Protein AF-A0A4Y2W170-F1 (afdb_monomer)

Solvent-accessible surface area (backbone atoms only — not comparable to full-atom values): 4086 Å² total; per-residue (Å²): 138,79,61,48,81,63,69,84,84,54,38,49,93,79,44,58,42,35,39,71,49,83,48,46,43,93,78,39,46,36,51,73,50,69,52,80,79,64,53,45,76,51,72,46,68,43,15,47,90,70,36,88,41,49,76,50,68,36,79,84,72,58,80,79,130

Structure (mmCIF, N/CA/C/O backbone):
data_AF-A0A4Y2W170-F1
#
_entry.id   AF-A0A4Y2W170-F1
#
loop_
_atom_site.group_PDB
_atom_site.id
_atom_site.type_symbol
_atom_site.label_atom_id
_atom_site.label_alt_id
_atom_site.label_comp_id
_atom_site.label_asym_id
_atom_site.label_entity_id
_atom_site.label_seq_id
_atom_site.pdbx_PDB_ins_code
_atom_site.Cartn_x
_atom_site.Cartn_y
_atom_site.Cartn_z
_atom_site.occupancy
_atom_site.B_iso_or_equiv
_atom_site.auth_seq_id
_atom_site.auth_comp_id
_atom_site.auth_asym_id
_atom_site.auth_atom_id
_atom_site.pdbx_PDB_model_num
ATOM 1 N N . ASP A 1 1 ? -1.227 5.207 -22.280 1.00 72.94 1 ASP A N 1
ATOM 2 C CA . ASP A 1 1 ? -0.203 5.165 -21.230 1.00 72.94 1 ASP A CA 1
ATOM 3 C C . ASP A 1 1 ? -0.172 3.776 -20.622 1.00 72.94 1 ASP A C 1
ATOM 5 O O . ASP A 1 1 ? -1.178 3.076 -20.732 1.00 72.94 1 ASP A O 1
ATOM 9 N N . GLN A 1 2 ? 0.960 3.348 -20.076 1.00 81.88 2 GLN A N 1
ATOM 10 C CA . GLN A 1 2 ? 1.081 2.103 -19.309 1.00 81.88 2 GLN A CA 1
ATOM 11 C C . GLN A 1 2 ? 1.512 2.494 -17.898 1.00 81.88 2 GLN A C 1
ATOM 13 O O . GLN A 1 2 ? 2.581 3.075 -17.746 1.00 81.88 2 GLN A O 1
ATOM 18 N N . THR A 1 3 ? 0.646 2.259 -16.911 1.00 89.19 3 THR A N 1
ATOM 19 C CA . THR A 1 3 ? 0.980 2.457 -15.495 1.00 89.19 3 THR A CA 1
ATOM 20 C C . THR A 1 3 ? 1.934 1.351 -15.054 1.00 89.19 3 THR A C 1
ATOM 22 O O . THR A 1 3 ? 1.754 0.209 -15.474 1.00 89.19 3 THR A O 1
ATOM 25 N N . ASP A 1 4 ? 2.935 1.726 -14.269 1.00 87.94 4 ASP A N 1
ATOM 26 C CA . ASP A 1 4 ? 4.017 0.895 -13.734 1.00 87.94 4 ASP A CA 1
ATOM 27 C C . ASP A 1 4 ? 4.336 1.504 -12.358 1.00 87.94 4 ASP A C 1
ATOM 29 O O . ASP A 1 4 ? 4.967 2.564 -12.268 1.00 87.94 4 ASP A O 1
ATOM 33 N N . SER A 1 5 ? 3.686 0.974 -11.322 1.00 86.38 5 SER A N 1
ATOM 34 C CA . SER A 1 5 ? 3.626 1.594 -9.991 1.00 86.38 5 SER A CA 1
ATOM 35 C C . SER A 1 5 ? 4.914 1.413 -9.189 1.00 86.38 5 SER A C 1
ATOM 37 O O . SER A 1 5 ? 5.262 2.276 -8.378 1.00 86.38 5 SER A O 1
ATOM 39 N N . ASP A 1 6 ? 5.629 0.329 -9.443 1.00 84.69 6 ASP A N 1
ATOM 40 C CA . ASP A 1 6 ? 6.832 -0.116 -8.749 1.00 84.69 6 ASP A CA 1
ATOM 41 C C . ASP A 1 6 ? 8.117 0.120 -9.568 1.00 84.69 6 ASP A C 1
ATOM 43 O O . ASP A 1 6 ? 9.216 0.193 -9.009 1.00 84.69 6 ASP A O 1
ATOM 47 N N . GLY A 1 7 ? 7.998 0.351 -10.876 1.00 89.38 7 GLY A N 1
ATOM 48 C CA . GLY A 1 7 ? 9.091 0.755 -11.752 1.00 89.38 7 GLY A CA 1
ATOM 49 C C . GLY A 1 7 ? 9.988 -0.399 -12.190 1.00 89.38 7 GLY A C 1
ATOM 50 O O . GLY A 1 7 ? 11.163 -0.159 -12.506 1.00 89.38 7 GLY A O 1
ATOM 51 N N . ASP A 1 8 ? 9.485 -1.636 -12.191 1.00 88.31 8 ASP A N 1
ATOM 52 C CA . ASP A 1 8 ? 10.247 -2.820 -12.607 1.00 88.31 8 ASP A CA 1
ATOM 53 C C . ASP A 1 8 ? 10.294 -2.999 -14.144 1.00 88.31 8 ASP A C 1
ATO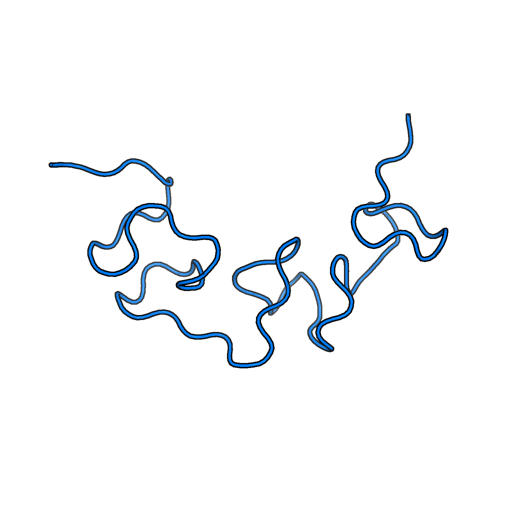M 55 O O . ASP A 1 8 ? 11.095 -3.780 -14.678 1.00 88.31 8 ASP A O 1
ATOM 59 N N . GLY A 1 9 ? 9.506 -2.198 -14.871 1.00 90.88 9 GLY A N 1
ATOM 60 C CA . GLY A 1 9 ? 9.385 -2.226 -16.325 1.00 90.88 9 GLY A CA 1
ATOM 61 C C . GLY A 1 9 ? 8.289 -3.159 -16.853 1.00 90.88 9 GLY A C 1
ATOM 62 O O . GLY A 1 9 ? 8.175 -3.323 -18.077 1.00 90.88 9 GLY A O 1
ATOM 63 N N . VAL A 1 10 ? 7.487 -3.754 -15.972 1.00 88.31 10 VAL A N 1
ATOM 64 C CA . VAL A 1 10 ? 6.254 -4.490 -16.245 1.00 88.31 10 VAL A CA 1
ATOM 65 C C . VAL A 1 10 ? 5.084 -3.566 -15.916 1.00 88.31 10 VAL A C 1
ATOM 67 O O . VAL A 1 10 ? 5.022 -2.926 -14.882 1.00 88.31 10 VAL A O 1
ATOM 70 N N . GLY A 1 11 ? 4.129 -3.43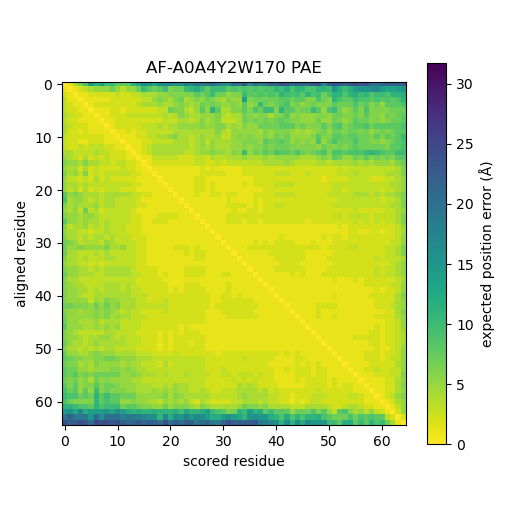8 -16.837 1.00 88.81 11 GLY A N 1
ATOM 71 C CA . GLY A 1 11 ? 2.956 -2.619 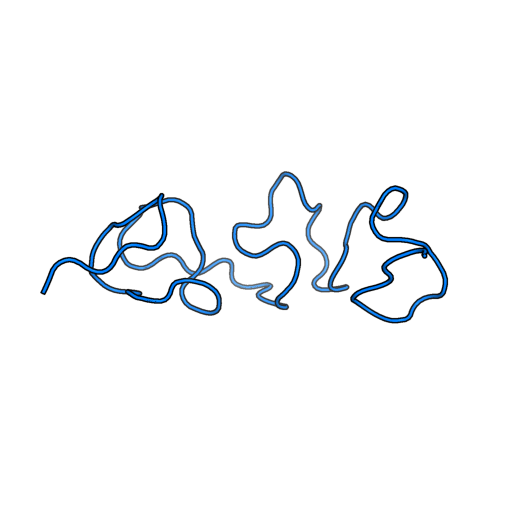-16.545 1.00 88.81 11 GLY A CA 1
ATOM 72 C C . GLY A 1 11 ? 2.070 -3.297 -15.503 1.00 88.81 11 GLY A C 1
ATOM 73 O O . GLY A 1 11 ? 1.833 -4.498 -15.603 1.00 88.81 11 GLY A O 1
ATOM 74 N N . ASP A 1 12 ? 1.452 -2.514 -14.628 1.00 85.50 12 ASP A N 1
ATOM 75 C CA . ASP A 1 12 ? 0.464 -2.928 -13.625 1.00 85.50 12 ASP A CA 1
ATOM 76 C C . ASP A 1 12 ? -0.566 -3.969 -14.113 1.00 85.50 12 ASP A C 1
ATOM 78 O O . ASP A 1 12 ? -1.046 -4.812 -13.369 1.00 85.50 12 ASP A O 1
ATOM 82 N N . ALA A 1 13 ? -0.993 -3.878 -15.378 1.00 87.38 13 ALA A N 1
ATOM 83 C CA . ALA A 1 13 ? -1.997 -4.777 -15.952 1.00 87.38 13 ALA A CA 1
ATOM 84 C C . ALA A 1 13 ? -1.476 -6.208 -16.196 1.00 87.38 13 ALA A C 1
ATOM 86 O O . ALA A 1 13 ? -2.270 -7.121 -16.444 1.00 87.38 13 ALA A O 1
ATOM 87 N N . CYS A 1 14 ? -0.156 -6.381 -16.209 1.00 89.44 14 CYS A N 1
ATOM 88 C CA . CYS A 1 14 ? 0.548 -7.648 -16.371 1.00 89.44 14 CYS A CA 1
ATOM 89 C C . CYS A 1 14 ? 1.486 -7.988 -15.203 1.00 89.44 14 CYS A C 1
ATOM 91 O O . CYS A 1 14 ? 2.084 -9.065 -15.244 1.00 89.44 14 CYS A O 1
ATOM 93 N N . ASP A 1 15 ? 1.577 -7.122 -14.197 1.00 92.00 15 ASP A N 1
ATOM 94 C CA . ASP A 1 15 ? 2.232 -7.405 -12.927 1.00 92.00 15 ASP A CA 1
ATOM 95 C C . ASP A 1 15 ? 1.269 -8.142 -11.975 1.00 92.00 15 ASP A C 1
ATOM 97 O O . ASP A 1 15 ? 0.048 -8.000 -12.064 1.00 92.00 15 ASP A O 1
ATOM 101 N N . MET A 1 16 ? 1.815 -9.020 -11.138 1.00 93.88 16 MET A N 1
ATOM 102 C CA . MET A 1 16 ? 1.086 -9.755 -10.104 1.00 93.88 16 MET A CA 1
ATOM 103 C C . MET A 1 16 ? 1.461 -9.306 -8.686 1.00 93.88 16 MET A C 1
ATOM 105 O O . MET A 1 16 ? 0.794 -9.766 -7.764 1.00 93.88 16 MET A O 1
ATOM 109 N N . ASP A 1 17 ? 2.509 -8.494 -8.525 1.00 95.12 17 ASP A N 1
ATOM 110 C CA . ASP A 1 17 ? 3.007 -7.931 -7.260 1.00 95.12 17 ASP A CA 1
ATOM 111 C C . ASP A 1 17 ? 3.418 -6.472 -7.519 1.00 95.12 17 ASP A C 1
ATOM 113 O O . ASP A 1 17 ? 4.593 -6.122 -7.604 1.00 95.12 17 ASP A O 1
ATOM 117 N N . SER A 1 18 ? 2.393 -5.646 -7.705 1.00 95.12 18 SER A N 1
ATOM 118 C CA . SER A 1 18 ? 2.438 -4.274 -8.213 1.00 95.12 18 SER A CA 1
ATOM 119 C C .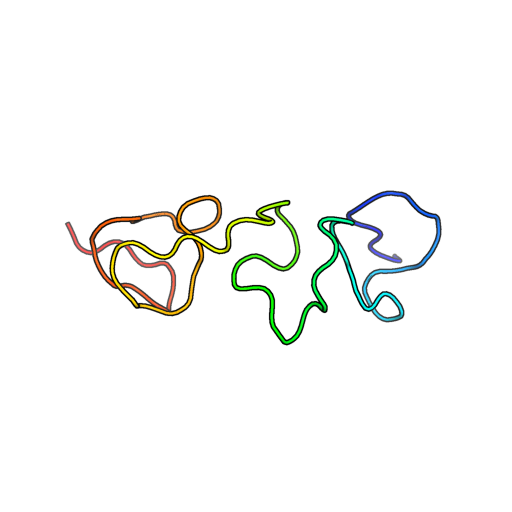 SER A 1 18 ? 3.215 -3.271 -7.349 1.00 95.12 18 SER A C 1
ATOM 121 O O . SER A 1 18 ? 3.323 -2.099 -7.727 1.00 95.12 18 SER A O 1
ATOM 123 N N . ASP A 1 19 ? 3.663 -3.665 -6.159 1.00 94.75 19 ASP A N 1
ATOM 124 C CA . ASP A 1 19 ? 4.447 -2.839 -5.241 1.00 94.75 19 ASP A CA 1
ATOM 125 C C . ASP A 1 19 ? 5.673 -3.560 -4.644 1.00 94.75 19 ASP A C 1
ATOM 127 O O . ASP A 1 19 ? 6.357 -3.003 -3.771 1.00 94.75 19 ASP A O 1
ATOM 131 N N . GLN A 1 20 ? 5.988 -4.751 -5.169 1.00 95.88 20 GLN A N 1
ATOM 132 C CA . GLN A 1 20 ? 7.137 -5.590 -4.826 1.00 95.88 20 GLN A CA 1
ATOM 133 C C . GLN A 1 20 ? 7.274 -5.890 -3.327 1.00 95.88 20 GLN A C 1
ATOM 135 O O . GLN A 1 20 ? 8.395 -5.981 -2.798 1.00 95.88 20 GLN A O 1
ATOM 140 N N . ASP A 1 21 ? 6.160 -6.052 -2.617 1.00 96.62 21 ASP A N 1
ATOM 141 C CA . ASP A 1 21 ? 6.167 -6.371 -1.190 1.00 96.62 21 ASP A CA 1
ATOM 142 C C . ASP A 1 21 ? 6.254 -7.885 -0.900 1.00 96.62 21 ASP A C 1
ATOM 144 O O . ASP A 1 21 ? 6.539 -8.306 0.233 1.00 96.62 21 ASP A O 1
ATOM 148 N N . GLY A 1 22 ? 6.124 -8.706 -1.948 1.00 96.25 22 GLY A N 1
ATOM 149 C CA . GLY A 1 22 ? 6.187 -10.162 -1.898 1.00 96.25 22 GLY A CA 1
ATOM 150 C C . GLY A 1 22 ? 4.823 -10.844 -1.784 1.00 96.25 22 GLY A C 1
ATOM 151 O O . GLY A 1 22 ? 4.772 -12.074 -1.598 1.00 96.25 22 GLY A O 1
ATOM 152 N N . LEU A 1 23 ? 3.726 -10.093 -1.885 1.00 96.75 23 LEU A N 1
ATOM 153 C CA . LEU A 1 23 ? 2.363 -10.599 -1.943 1.00 96.75 23 LEU A CA 1
ATOM 154 C C . LEU A 1 23 ? 1.781 -10.449 -3.347 1.00 96.75 23 LEU A C 1
ATOM 156 O O . LEU A 1 23 ? 2.201 -9.655 -4.165 1.00 96.75 23 LEU A O 1
ATOM 160 N N . ASP A 1 24 ? 0.827 -11.326 -3.653 1.00 96.62 24 ASP A N 1
ATOM 161 C CA . ASP A 1 24 ? 0.122 -11.224 -4.935 1.00 96.62 24 ASP A CA 1
ATOM 162 C C . ASP A 1 24 ? -0.963 -10.158 -4.769 1.00 96.62 24 ASP A C 1
ATOM 164 O O . ASP A 1 24 ? -1.672 -10.232 -3.761 1.00 96.62 24 ASP A O 1
ATOM 168 N N . ASP A 1 25 ? -1.160 -9.270 -5.747 1.00 95.88 25 ASP A N 1
ATOM 169 C CA . ASP A 1 25 ? -2.166 -8.190 -5.744 1.00 95.88 25 ASP A CA 1
ATOM 170 C C . ASP A 1 25 ? -3.568 -8.661 -5.308 1.00 95.88 25 ASP A C 1
ATOM 172 O O . ASP A 1 25 ? -4.386 -7.894 -4.808 1.00 95.88 25 ASP A O 1
ATOM 176 N N . ARG A 1 26 ? -3.903 -9.944 -5.512 1.00 95.75 26 ARG A N 1
ATOM 177 C CA . ARG A 1 26 ? -5.203 -10.527 -5.121 1.00 95.75 26 ARG A CA 1
ATOM 178 C C . ARG A 1 26 ? -5.314 -10.881 -3.640 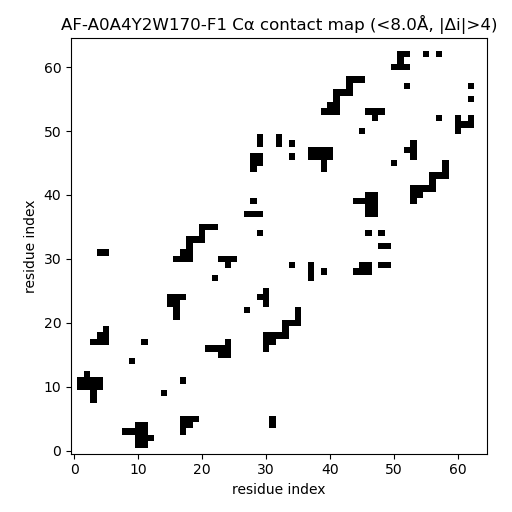1.00 95.75 26 ARG A C 1
ATOM 180 O O . ARG A 1 26 ? -6.404 -11.232 -3.182 1.00 95.75 26 ARG A O 1
ATOM 187 N N . ARG A 1 27 ? -4.188 -10.943 -2.941 1.00 97.25 27 ARG A N 1
ATOM 188 C CA . ARG A 1 27 ? -4.055 -11.280 -1.517 1.00 97.25 27 ARG A CA 1
ATOM 189 C C . ARG A 1 27 ? -3.574 -10.094 -0.690 1.00 97.25 27 ARG A C 1
ATOM 191 O O . ARG A 1 27 ? -3.641 -10.200 0.528 1.00 97.25 27 ARG A O 1
ATOM 198 N N . ASP A 1 28 ? -3.104 -9.048 -1.352 1.00 98.19 28 ASP A N 1
ATOM 199 C CA . ASP A 1 28 ? -2.646 -7.812 -0.754 1.00 98.19 28 ASP A CA 1
ATOM 200 C C . ASP A 1 28 ? -3.827 -6.859 -0.484 1.00 98.19 28 ASP A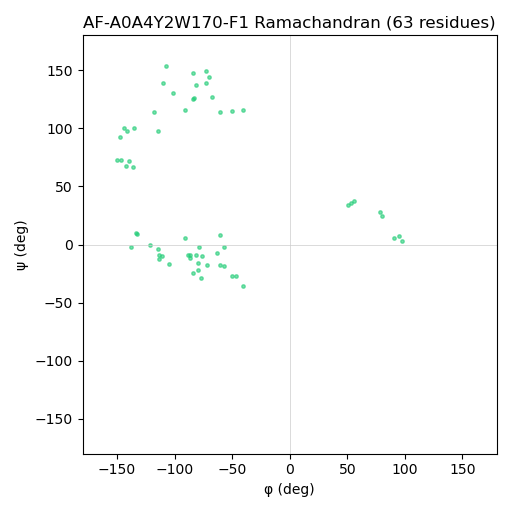 C 1
ATOM 202 O O . ASP A 1 28 ? -4.627 -6.556 -1.374 1.00 98.19 28 ASP A O 1
ATOM 206 N N . ASN A 1 29 ? -3.971 -6.414 0.765 1.00 98.25 29 ASN A N 1
ATOM 207 C CA . ASN A 1 29 ? -4.956 -5.406 1.154 1.00 98.25 29 ASN A CA 1
ATOM 208 C C . ASN A 1 29 ? -4.531 -3.962 0.818 1.00 98.25 29 ASN A C 1
ATOM 210 O O . ASN A 1 29 ? -5.332 -3.047 1.016 1.00 98.25 29 ASN A O 1
ATOM 214 N N . CYS A 1 30 ? -3.332 -3.761 0.264 1.00 97.94 30 CYS A N 1
ATOM 215 C CA . CYS A 1 30 ? -2.829 -2.516 -0.304 1.00 97.94 30 CYS A CA 1
ATOM 216 C C . CYS A 1 30 ? -1.967 -2.728 -1.577 1.00 97.94 30 CYS A C 1
ATOM 218 O O . CYS A 1 30 ? -0.823 -2.296 -1.563 1.00 97.94 30 CYS A O 1
ATOM 220 N N . PRO A 1 31 ? -2.525 -3.185 -2.728 1.00 96.38 31 PRO A N 1
AT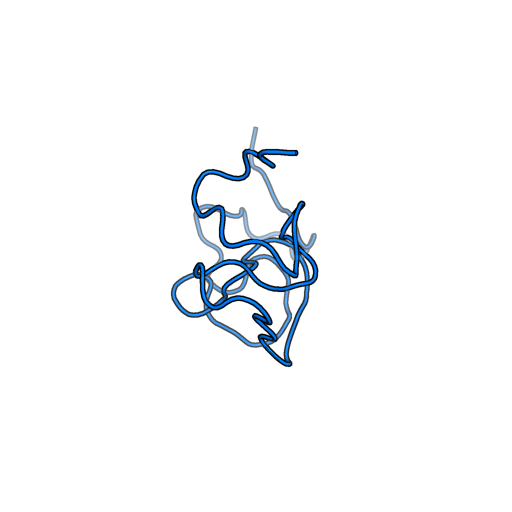OM 221 C CA . PRO A 1 31 ? -1.786 -3.610 -3.948 1.00 96.38 31 PRO A CA 1
ATOM 222 C C . PRO A 1 31 ? -0.887 -2.581 -4.660 1.00 96.38 31 PRO A C 1
ATOM 224 O O . PRO A 1 31 ? -0.532 -2.743 -5.823 1.00 96.38 31 PRO A O 1
ATOM 227 N N . ARG A 1 32 ? -0.677 -1.412 -4.068 1.00 95.31 32 ARG A N 1
ATOM 228 C CA . ARG A 1 32 ? 0.053 -0.265 -4.615 1.00 95.31 32 ARG A CA 1
ATOM 229 C C . ARG A 1 32 ? 0.956 0.382 -3.566 1.00 95.31 32 ARG A C 1
ATOM 231 O O . ARG A 1 32 ? 1.554 1.420 -3.855 1.00 95.31 32 ARG A O 1
ATOM 238 N N . VAL A 1 33 ? 0.951 -0.117 -2.332 1.00 96.19 33 VAL A N 1
ATOM 239 C CA . VAL A 1 33 ? 1.616 0.490 -1.182 1.00 96.19 33 VAL A CA 1
ATOM 240 C C . VAL A 1 33 ? 2.170 -0.623 -0.305 1.00 96.19 33 VAL A C 1
ATOM 242 O O . VAL A 1 33 ? 1.464 -1.134 0.557 1.00 96.19 33 VAL A O 1
ATOM 245 N N . THR A 1 34 ? 3.472 -0.861 -0.456 1.00 97.38 34 THR A N 1
ATOM 246 C CA . THR A 1 34 ? 4.222 -1.927 0.209 1.00 97.38 34 THR A CA 1
ATOM 247 C C . THR A 1 34 ? 3.821 -2.111 1.677 1.00 97.38 34 THR A C 1
ATOM 249 O O . THR A 1 34 ? 4.095 -1.239 2.516 1.00 97.38 34 THR A O 1
ATOM 252 N N . ASN A 1 35 ? 3.251 -3.268 2.017 1.00 97.88 35 ASN A N 1
ATOM 253 C CA . ASN A 1 35 ? 2.871 -3.629 3.384 1.00 97.88 35 ASN A CA 1
ATOM 254 C C . ASN A 1 35 ? 2.945 -5.147 3.652 1.00 97.88 35 ASN A C 1
ATOM 256 O O . ASN A 1 35 ? 1.932 -5.801 3.928 1.00 97.88 35 ASN A O 1
ATOM 260 N N . PRO A 1 36 ? 4.167 -5.708 3.759 1.00 97.69 36 PRO A N 1
ATOM 261 C CA . PRO A 1 36 ? 4.362 -7.147 3.943 1.00 97.69 36 PRO A CA 1
ATOM 262 C C . PRO A 1 36 ? 3.728 -7.731 5.218 1.00 97.69 36 PRO A C 1
ATOM 264 O O . PRO A 1 36 ? 3.612 -8.950 5.355 1.00 97.69 36 PRO A O 1
ATOM 267 N N . ASP A 1 37 ? 3.385 -6.891 6.202 1.00 98.25 37 ASP A N 1
ATOM 268 C CA . ASP A 1 37 ? 2.724 -7.300 7.442 1.00 98.25 37 ASP A CA 1
ATOM 269 C C . ASP A 1 37 ? 1.191 -7.362 7.336 1.00 98.25 37 ASP A C 1
ATOM 271 O O . ASP A 1 37 ? 0.566 -7.937 8.231 1.00 98.25 37 ASP A O 1
ATOM 275 N N . GLN A 1 38 ? 0.603 -6.828 6.255 1.00 98.56 38 GLN A N 1
ATOM 276 C CA . GLN A 1 38 ? -0.830 -6.883 5.923 1.00 98.56 38 GLN A CA 1
ATOM 277 C C . GLN A 1 38 ? -1.734 -6.448 7.078 1.00 98.56 38 GLN A C 1
ATOM 279 O O . GLN A 1 38 ? -2.819 -6.994 7.298 1.00 98.56 38 GLN A O 1
ATOM 284 N N . ARG A 1 39 ? -1.266 -5.487 7.876 1.00 98.69 39 ARG A N 1
ATOM 285 C CA . ARG A 1 39 ? -2.002 -5.039 9.051 1.00 98.69 39 ARG A CA 1
ATOM 286 C C . ARG A 1 39 ? -3.288 -4.330 8.628 1.00 98.69 39 ARG A C 1
ATOM 288 O O . ARG A 1 39 ? -3.224 -3.395 7.845 1.00 98.69 39 ARG A O 1
ATOM 295 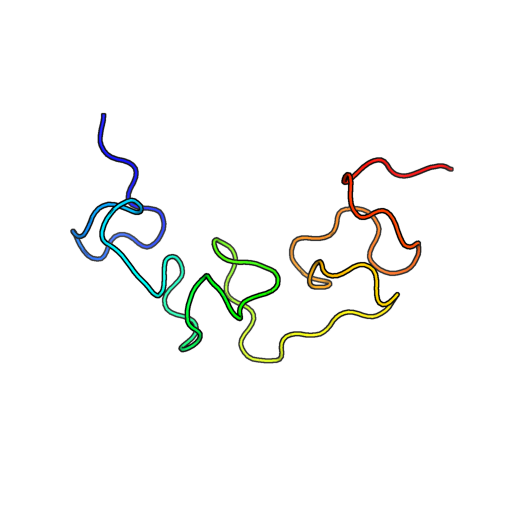N N . ASP A 1 40 ? -4.411 -4.770 9.182 1.00 98.44 40 ASP A N 1
ATOM 296 C CA . ASP A 1 40 ? -5.756 -4.208 9.005 1.00 98.44 40 ASP A CA 1
ATOM 297 C C . ASP A 1 40 ? -6.399 -4.138 10.401 1.00 98.44 40 ASP A C 1
ATOM 299 O O . ASP A 1 40 ? -6.763 -5.158 11.001 1.00 98.44 40 ASP A O 1
ATOM 303 N N . SER A 1 41 ? -6.383 -2.946 10.998 1.00 98.38 41 SER A N 1
ATOM 304 C CA . SER A 1 41 ? -6.716 -2.734 12.407 1.00 98.38 41 SER A CA 1
ATOM 305 C C . SER A 1 41 ? -8.223 -2.701 12.680 1.00 98.38 41 SER A C 1
ATOM 307 O O . SER A 1 41 ? -8.620 -2.946 13.826 1.00 98.38 41 SER A O 1
ATOM 309 N N . ASP A 1 42 ? -9.063 -2.425 11.682 1.00 97.62 42 ASP A N 1
ATOM 310 C CA . ASP A 1 42 ? -10.520 -2.361 11.837 1.00 97.62 42 ASP A CA 1
ATOM 311 C C . ASP A 1 42 ? -11.291 -3.461 11.086 1.00 97.62 42 ASP A C 1
ATOM 313 O O . ASP A 1 42 ? -12.472 -3.690 11.381 1.00 97.62 42 ASP A O 1
ATOM 317 N N . GLY A 1 43 ? -10.605 -4.228 10.239 1.00 97.81 43 GLY A N 1
ATOM 318 C CA . GLY A 1 43 ? -11.121 -5.411 9.567 1.00 97.81 43 GLY A CA 1
ATOM 319 C C . GLY A 1 43 ? -12.012 -5.091 8.374 1.00 97.81 43 GLY A C 1
ATOM 320 O O . GLY A 1 43 ? -12.939 -5.865 8.095 1.00 97.81 43 GLY A O 1
ATOM 321 N N . ASP A 1 44 ? -11.800 -3.955 7.714 1.00 97.56 44 ASP A N 1
ATOM 322 C CA . ASP A 1 44 ? -12.605 -3.520 6.575 1.00 97.56 44 ASP A CA 1
ATOM 323 C C . ASP A 1 44 ? -12.101 -4.044 5.217 1.00 97.56 44 ASP A C 1
ATOM 325 O O . ASP A 1 44 ? -12.833 -3.993 4.217 1.00 97.56 44 ASP A O 1
ATOM 329 N N . GLY A 1 45 ? -10.910 -4.652 5.213 1.00 97.31 45 GLY A N 1
ATOM 330 C CA . GLY A 1 45 ? -10.265 -5.235 4.045 1.00 97.31 45 GLY A CA 1
ATOM 331 C C . GLY A 1 45 ? -9.227 -4.338 3.374 1.00 97.31 45 GLY A C 1
ATOM 332 O O . GLY A 1 45 ? -8.687 -4.757 2.349 1.00 97.31 45 GLY A O 1
ATOM 333 N N . LEU A 1 46 ? -8.937 -3.155 3.918 1.00 98.19 46 LEU A N 1
ATOM 334 C CA . LEU A 1 46 ? -7.851 -2.275 3.493 1.00 98.19 46 LEU A CA 1
ATOM 335 C C . LEU A 1 46 ? -6.761 -2.248 4.563 1.00 98.19 46 LEU A C 1
ATOM 337 O O . LEU A 1 46 ? -7.026 -2.250 5.760 1.00 98.19 46 LEU A O 1
ATOM 341 N N . GLY A 1 47 ? -5.500 -2.274 4.135 1.00 98.25 47 GLY A N 1
ATOM 342 C CA . GLY A 1 47 ? -4.396 -2.233 5.088 1.00 98.25 47 GLY A CA 1
ATOM 343 C C . GLY A 1 47 ? -4.232 -0.849 5.716 1.00 98.25 47 GLY A C 1
ATOM 344 O O . GLY A 1 47 ? -4.432 0.170 5.057 1.00 98.25 47 GLY A O 1
ATOM 345 N N . ASP A 1 48 ? -3.750 -0.807 6.961 1.00 98.44 48 ASP A N 1
ATOM 346 C CA . ASP A 1 48 ? -3.527 0.411 7.757 1.00 98.44 48 ASP A CA 1
ATOM 347 C C . ASP A 1 48 ? -2.727 1.493 7.001 1.00 98.44 48 ASP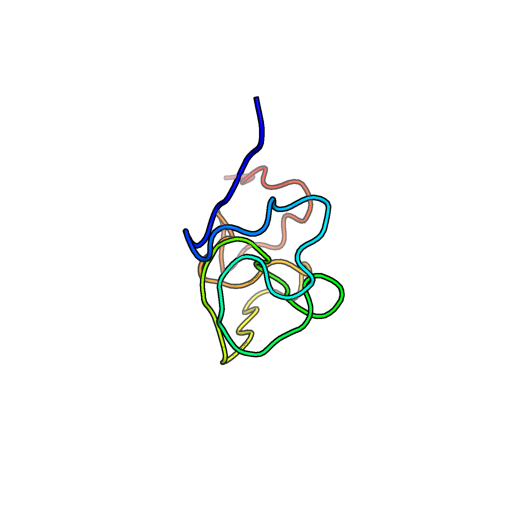 A C 1
ATOM 349 O O . ASP A 1 48 ? -2.818 2.679 7.322 1.00 98.44 48 ASP A O 1
ATOM 353 N N . VAL A 1 49 ? -1.886 1.095 6.038 1.00 98.06 49 VAL A N 1
ATOM 354 C CA . VAL A 1 49 ? -1.034 2.010 5.262 1.00 98.06 49 VAL A CA 1
ATOM 355 C C . VAL A 1 49 ? -1.740 2.660 4.071 1.00 98.06 49 VAL A C 1
ATOM 357 O O . VAL A 1 49 ? -1.304 3.725 3.630 1.00 98.06 49 VAL A O 1
ATOM 360 N N . CYS A 1 50 ? -2.793 2.035 3.538 1.00 97.62 50 CYS A N 1
ATOM 361 C CA . CYS A 1 50 ? -3.564 2.535 2.399 1.00 97.62 50 CYS A CA 1
ATOM 362 C C . CYS A 1 50 ? -5.009 2.898 2.764 1.00 97.62 50 CYS A C 1
ATOM 364 O O . CYS A 1 50 ? -5.723 3.453 1.928 1.00 97.62 50 CYS A O 1
ATOM 366 N N . ASP A 1 51 ? -5.413 2.644 4.006 1.00 97.56 51 ASP A N 1
ATOM 367 C CA . ASP A 1 51 ? -6.676 3.077 4.573 1.00 97.56 51 ASP A CA 1
ATOM 368 C C . ASP A 1 51 ? -6.597 4.529 5.093 1.00 97.56 51 ASP A C 1
ATOM 370 O O . ASP A 1 51 ? -5.744 4.907 5.901 1.00 97.56 51 ASP A O 1
ATOM 374 N N . ASN A 1 52 ? -7.510 5.383 4.626 1.00 96.81 52 ASN A N 1
ATOM 375 C CA . ASN A 1 52 ? -7.647 6.760 5.087 1.00 96.81 52 ASN A CA 1
ATOM 376 C C . ASN A 1 52 ? -8.328 6.908 6.459 1.00 96.81 52 ASN A C 1
ATOM 378 O O . ASN A 1 52 ? -8.295 8.006 7.029 1.00 96.81 52 ASN A O 1
ATOM 382 N N . CYS A 1 53 ? -8.894 5.830 6.999 1.00 96.62 53 CYS A N 1
ATOM 383 C CA . CYS A 1 53 ? -9.470 5.734 8.330 1.00 96.62 53 CYS A CA 1
ATOM 384 C C . CYS A 1 53 ? -9.071 4.424 9.050 1.00 96.62 53 CYS A C 1
ATOM 386 O O . CYS A 1 53 ? -9.968 3.704 9.464 1.00 96.62 53 CYS A O 1
ATOM 388 N N . PRO A 1 54 ? -7.776 4.212 9.399 1.00 96.44 54 PRO A N 1
ATOM 389 C CA . PRO A 1 54 ? -7.218 2.927 9.889 1.00 96.44 54 PRO A CA 1
ATOM 390 C C . PRO A 1 54 ? -7.845 2.296 11.143 1.00 96.44 54 PRO A C 1
ATOM 392 O O . PRO A 1 54 ? -7.359 1.298 11.666 1.00 96.44 54 PRO A O 1
ATOM 395 N N . TYR A 1 55 ? -8.822 2.956 11.754 1.00 95.38 55 TYR A N 1
ATOM 396 C CA . TYR A 1 55 ? -9.475 2.527 12.985 1.00 95.38 55 TYR A CA 1
ATOM 397 C C . TYR A 1 55 ? -11.007 2.617 12.891 1.00 95.38 55 TYR A C 1
ATOM 399 O O . TYR A 1 55 ? -11.683 2.524 13.922 1.00 95.38 55 TYR A O 1
ATOM 407 N N . VAL A 1 56 ? -11.562 2.877 11.705 1.00 95.31 56 VAL A N 1
ATOM 408 C CA . VAL A 1 56 ? -12.994 3.069 11.461 1.00 95.31 56 VAL A CA 1
ATOM 409 C C . VAL A 1 56 ? -13.360 2.425 10.130 1.00 95.31 56 VAL A C 1
ATOM 411 O O . VAL A 1 56 ? -13.288 3.082 9.096 1.00 95.31 56 VAL A O 1
ATOM 414 N N . ALA A 1 57 ? -13.893 1.202 10.213 1.00 96.50 57 ALA A N 1
ATOM 415 C CA . ALA A 1 57 ? -14.163 0.386 9.038 1.00 96.50 57 ALA A CA 1
ATOM 416 C C . ALA A 1 57 ? -14.952 1.144 7.965 1.00 96.50 57 ALA A C 1
ATOM 418 O O . ALA A 1 57 ? -16.122 1.512 8.160 1.00 96.50 57 ALA A O 1
ATOM 419 N N . ASN A 1 58 ? -14.319 1.354 6.817 1.00 95.56 58 ASN A N 1
ATOM 420 C CA . ASN A 1 58 ? -14.854 2.118 5.708 1.00 95.56 58 ASN A CA 1
ATOM 421 C C . ASN A 1 58 ? -14.365 1.540 4.364 1.00 95.56 58 ASN A C 1
ATOM 423 O O . ASN A 1 58 ? -13.671 2.231 3.618 1.00 95.56 58 ASN A O 1
ATOM 427 N N . PRO A 1 59 ? -14.872 0.366 3.927 1.00 92.88 59 PRO A N 1
ATOM 428 C CA . PRO A 1 59 ? -14.379 -0.312 2.717 1.00 92.88 59 PRO A CA 1
ATOM 429 C C . PRO A 1 59 ? -14.457 0.524 1.425 1.00 92.88 59 PRO A C 1
ATOM 431 O O . PRO A 1 59 ? -13.841 0.206 0.413 1.00 92.88 59 PRO A O 1
ATOM 434 N N . SER A 1 60 ? -15.270 1.588 1.415 1.00 94.19 60 SER A N 1
ATOM 435 C CA . SER A 1 60 ? -15.382 2.546 0.310 1.00 94.19 60 SER A CA 1
ATOM 436 C C . SER A 1 60 ? -14.442 3.755 0.421 1.00 94.19 60 SER A C 1
ATOM 438 O O . SER A 1 60 ? -14.593 4.698 -0.354 1.00 94.19 60 SER A O 1
ATOM 440 N N . GLN A 1 61 ? -13.546 3.781 1.407 1.00 94.44 61 GLN A N 1
ATOM 441 C CA . GLN A 1 61 ? -12.623 4.874 1.721 1.00 94.44 61 GLN A CA 1
ATOM 442 C C . GLN A 1 61 ? -13.315 6.221 1.953 1.00 94.44 61 GLN A C 1
ATOM 444 O O . GLN A 1 61 ? -12.828 7.289 1.575 1.00 94.44 61 GLN A O 1
ATOM 449 N N . VAL A 1 62 ? -14.485 6.179 2.597 1.00 93.31 62 VAL A N 1
ATOM 450 C CA . VAL A 1 62 ? -15.229 7.373 3.013 1.00 93.31 62 VAL A CA 1
ATOM 451 C C . VAL A 1 62 ? -15.259 7.417 4.532 1.00 93.31 62 VAL A C 1
ATOM 453 O O . VAL A 1 62 ? -16.084 6.764 5.163 1.00 93.31 62 VAL A O 1
ATOM 456 N N . CYS A 1 63 ? -14.353 8.197 5.111 1.00 87.19 63 CYS A N 1
ATOM 457 C CA . CYS A 1 63 ? -14.341 8.491 6.537 1.00 87.19 63 CYS A CA 1
ATOM 458 C C . CYS A 1 63 ? -15.641 9.188 6.961 1.00 87.19 63 CYS A C 1
ATOM 460 O O . CYS A 1 63 ? -15.916 10.318 6.542 1.00 87.19 63 CYS A O 1
ATOM 462 N N . ILE A 1 64 ? -16.444 8.525 7.794 1.00 78.44 64 ILE A N 1
ATOM 463 C CA . ILE A 1 64 ? -17.568 9.163 8.482 1.00 78.44 64 ILE A CA 1
ATOM 464 C C . ILE A 1 64 ? -17.033 9.668 9.822 1.00 78.44 64 ILE A C 1
ATOM 466 O O . ILE A 1 64 ? -16.586 8.874 10.645 1.00 78.44 64 ILE A O 1
ATOM 470 N N . ASN A 1 65 ? -17.042 10.991 9.992 1.00 62.75 65 ASN A N 1
ATOM 471 C CA . ASN A 1 65 ? -16.604 11.672 11.216 1.00 62.75 65 ASN A CA 1
ATOM 472 C C . ASN A 1 65 ? -17.416 11.271 12.453 1.00 62.75 65 ASN A C 1
ATOM 474 O O . ASN A 1 65 ? -18.653 11.106 12.317 1.00 62.75 65 ASN A O 1
#

Mean predicted aligned error: 3.8 Å

pLDDT: mean 93.46, std 6.49, range [62.75, 98.69]

Organism: Araneus ventricosus (NCBI:txid182803)

InterPro domains:
  IPR003367 Thrombospondin, type 3-like repeat [PF02412] (3-38)
  IPR003367 Thrombospondin, type 3-like repeat [PF02412] (39-61)
  IPR017897 Thrombospondin, type 3 repeat [PS51234] (3-38)
  IPR028974 TSP type-3 repeat [G3DSA:4.10.1080.10] (1-52)
  IPR028974 TSP type-3 repeat [SSF103647] (2-60)

Sequence (65 aa):
DQTDSDGDGVGDACDMDSDQDGLDDRRDNCPRVTNPDQRDSDGDGLGDVCDNCPYVANPSQVCIN

Secondary structure (DSSP, 8-state):
----SS-SSS-TTT-SSTT-SSS-TTT-SSTTS--TT---SS-SSS-TTT-SSTTS--TTS----

Radius of gyration: 12.82 Å; Cα contacts (8 Å, |Δi|>4): 99; chains: 1; bounding box: 28×23×34 Å

Nearest PDB structures (foldseek):
  1yo8-assembly1_A  TM=9.630E-01  e=1.090E-08  Homo sapiens
  2rhp-assembly1_A  TM=9.763E-01  e=2.297E-08  unclassified
  3fby-assembly3_C  TM=9.423E-01  e=7.716E-08  Homo sapiens
  1ux6-assembly1_A  TM=9.392E-01  e=3.763E-07  Homo sapiens

Foldseek 3Di:
DFDQLCPPPDGPVRDQQSNPLPDGCVPALDSRDRDVPNDQQCPLSHHCRPAPCSNDRDVPNDDDD